Protein AF-A0A959I582-F1 (afdb_monomer_lite)

Foldseek 3Di:
DPPVVVVVVVVVVVVVVPDPPPPPPPPPPPPDDDPPAQDDPPDQAFCDPPDDDPRRRPVPQPSHDDDAQPDPDPDDPSHPVND

Structure (mmCIF, N/CA/C/O backbone):
data_AF-A0A959I582-F1
#
_entry.id   AF-A0A959I582-F1
#
loop_
_atom_site.group_PDB
_atom_site.id
_atom_site.type_symbol
_atom_site.label_atom_id
_atom_site.label_alt_id
_atom_site.label_comp_id
_atom_site.label_asym_id
_atom_site.label_entity_id
_atom_site.label_seq_id
_atom_site.pdbx_PDB_ins_code
_atom_site.Cartn_x
_atom_site.Cartn_y
_atom_site.Cartn_z
_atom_site.occupancy
_atom_site.B_iso_or_equiv
_atom_site.auth_seq_id
_atom_site.auth_comp_id
_atom_site.auth_asym_id
_atom_site.auth_atom_id
_atom_site.pdbx_PDB_model_num
ATOM 1 N N . MET A 1 1 ? -17.692 -20.541 -65.543 1.00 60.09 1 MET A N 1
ATOM 2 C CA . MET A 1 1 ? -18.530 -20.714 -64.328 1.00 60.09 1 MET A CA 1
ATOM 3 C C . MET A 1 1 ? -17.744 -20.700 -63.004 1.00 60.09 1 MET A C 1
ATOM 5 O O . MET A 1 1 ? -18.330 -20.986 -61.967 1.00 60.09 1 MET A O 1
ATOM 9 N N . ASN A 1 2 ? -16.461 -20.303 -62.986 1.00 55.78 2 ASN A N 1
ATOM 10 C CA . ASN A 1 2 ? -15.608 -20.438 -61.790 1.00 55.78 2 ASN A CA 1
ATOM 11 C C . ASN A 1 2 ? -15.328 -19.108 -61.064 1.00 55.78 2 ASN A C 1
ATOM 13 O O . ASN A 1 2 ? -14.868 -19.126 -59.930 1.00 55.78 2 ASN A O 1
ATOM 17 N N . HIS A 1 3 ? -15.667 -17.961 -61.665 1.00 61.75 3 HIS A N 1
ATOM 18 C CA . HIS A 1 3 ? -15.491 -16.643 -61.037 1.00 61.75 3 HIS A CA 1
ATOM 19 C C . HIS A 1 3 ? -16.639 -16.266 -60.086 1.00 61.75 3 HIS A C 1
ATOM 21 O O . HIS A 1 3 ? -16.405 -15.619 -59.072 1.00 61.75 3 HIS A O 1
ATOM 27 N N . ALA A 1 4 ? -17.859 -16.758 -60.334 1.00 60.81 4 ALA A N 1
ATOM 28 C CA . ALA A 1 4 ? -19.008 -16.518 -59.453 1.00 60.81 4 ALA A CA 1
ATOM 29 C C . ALA A 1 4 ? -18.917 -17.275 -58.109 1.00 60.81 4 ALA A C 1
ATOM 31 O O . ALA A 1 4 ? -19.515 -16.850 -57.127 1.00 60.81 4 ALA A O 1
ATOM 32 N N . LYS A 1 5 ? -18.134 -18.365 -58.035 1.00 54.88 5 LYS A N 1
ATOM 33 C CA . LYS A 1 5 ? -17.891 -19.112 -56.784 1.00 54.88 5 LYS A CA 1
ATOM 34 C C . LYS A 1 5 ? -16.840 -18.445 -55.882 1.00 54.88 5 LYS A C 1
ATOM 36 O O . LYS A 1 5 ? -16.931 -18.558 -54.666 1.00 54.88 5 LYS A O 1
ATOM 41 N N . GLN A 1 6 ? -15.877 -17.720 -56.460 1.00 57.78 6 GLN A N 1
ATOM 42 C CA . GLN A 1 6 ? -14.804 -17.042 -55.713 1.00 57.78 6 GLN A CA 1
ATOM 43 C C . GLN A 1 6 ? -15.312 -15.805 -54.949 1.00 57.78 6 GLN A C 1
ATOM 45 O O . GLN A 1 6 ? -14.874 -15.544 -53.833 1.00 57.78 6 GLN A O 1
ATOM 50 N N . LEU A 1 7 ? -16.298 -15.089 -55.502 1.00 56.47 7 LEU A N 1
ATOM 51 C CA . LEU A 1 7 ? -16.880 -13.893 -54.876 1.00 56.47 7 LEU A CA 1
ATOM 52 C C . LEU A 1 7 ? -17.725 -14.204 -53.627 1.00 56.47 7 LEU A C 1
ATOM 54 O O . LEU A 1 7 ? -17.740 -13.415 -52.688 1.00 56.47 7 LEU A O 1
ATOM 58 N N . ILE A 1 8 ? -18.363 -15.376 -53.571 1.00 57.53 8 ILE A N 1
ATOM 59 C CA . ILE A 1 8 ? -19.135 -15.818 -52.395 1.00 57.53 8 ILE A CA 1
ATOM 60 C C . ILE A 1 8 ? -18.192 -16.278 -51.264 1.00 57.53 8 ILE A C 1
ATOM 62 O O . ILE A 1 8 ? -18.476 -16.048 -50.091 1.00 57.53 8 ILE A O 1
ATOM 66 N N . SER A 1 9 ? -17.026 -16.844 -51.605 1.00 54.94 9 SER A N 1
ATOM 67 C CA . SER A 1 9 ? -16.008 -17.254 -50.625 1.00 54.94 9 SER A CA 1
ATOM 68 C C . SER A 1 9 ? -15.278 -16.069 -49.978 1.00 54.94 9 SER A C 1
ATOM 70 O O . SER A 1 9 ? -14.900 -16.157 -48.813 1.00 54.94 9 SER A O 1
ATOM 72 N N . LEU A 1 10 ? -15.079 -14.964 -50.708 1.00 58.38 10 LEU A N 1
ATOM 73 C CA . LEU A 1 10 ? -14.363 -13.786 -50.200 1.00 58.38 10 LEU A CA 1
ATOM 74 C C . LEU A 1 10 ? -15.271 -12.865 -49.358 1.00 58.38 10 LEU A C 1
ATOM 76 O O . LEU A 1 10 ? -14.806 -12.261 -48.394 1.00 58.38 10 LEU A O 1
ATOM 80 N N . ALA A 1 11 ? -16.578 -12.828 -49.654 1.00 58.03 11 ALA A N 1
ATOM 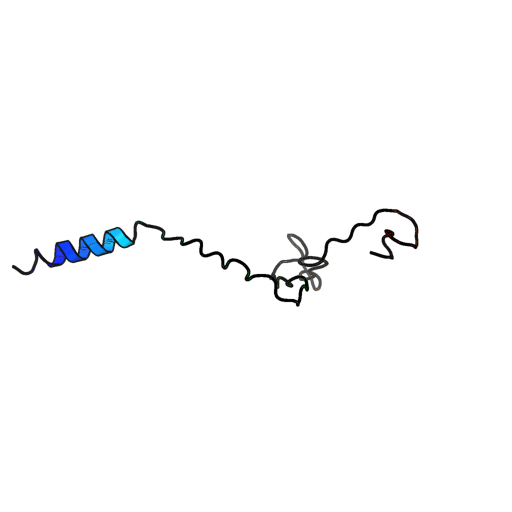81 C CA . ALA A 1 11 ? -17.569 -12.114 -48.844 1.00 58.03 11 ALA A CA 1
ATOM 82 C C . ALA A 1 11 ? -17.840 -12.794 -47.484 1.00 58.03 11 ALA A C 1
ATOM 84 O O . ALA A 1 11 ? -18.051 -12.106 -46.487 1.00 58.03 11 ALA A O 1
ATOM 85 N N . GLY A 1 12 ? -17.778 -14.131 -47.417 1.00 57.53 12 GLY A N 1
ATOM 86 C CA . GLY A 1 12 ? -17.944 -14.880 -46.164 1.00 57.53 12 GLY A CA 1
ATOM 87 C C . GLY A 1 12 ? -16.782 -14.714 -45.177 1.00 57.53 12 GLY A C 1
ATOM 88 O O . GLY A 1 12 ? -16.999 -14.735 -43.970 1.00 57.53 12 GLY A O 1
ATOM 89 N N . LEU A 1 13 ? -15.560 -14.487 -45.675 1.00 56.19 13 LEU A N 1
ATOM 90 C CA . LEU A 1 13 ? -14.375 -14.280 -44.834 1.00 56.19 13 LEU A CA 1
ATOM 91 C C . LEU A 1 13 ? -14.287 -12.841 -44.290 1.00 56.19 13 LEU A C 1
ATOM 93 O O . LEU A 1 13 ? -13.785 -12.629 -43.191 1.00 56.19 13 LEU A O 1
ATOM 97 N N . PHE A 1 14 ? -14.825 -11.853 -45.015 1.00 55.62 14 PHE A N 1
ATOM 98 C CA . PHE A 1 14 ? -14.837 -10.451 -44.578 1.00 55.62 14 PHE A CA 1
ATOM 99 C C . PHE A 1 14 ? -15.835 -10.188 -43.433 1.00 55.62 14 PHE A C 1
ATOM 101 O O . PHE A 1 14 ? -15.593 -9.329 -42.589 1.00 55.62 14 PHE A O 1
ATOM 108 N N . LEU A 1 15 ? -16.914 -10.977 -43.333 1.00 54.28 15 LEU A N 1
ATOM 109 C CA . LEU A 1 15 ? -17.894 -10.863 -42.242 1.00 54.28 15 LEU A CA 1
ATOM 110 C C . LEU A 1 15 ? -17.374 -11.396 -40.890 1.00 54.28 15 LEU A C 1
ATOM 112 O O . LEU A 1 15 ? -17.974 -11.118 -39.857 1.00 54.28 15 LEU A O 1
ATOM 116 N N . ILE A 1 16 ? -16.254 -12.131 -40.886 1.00 57.34 16 ILE A N 1
ATOM 117 C CA . ILE A 1 16 ? -15.615 -12.679 -39.676 1.00 57.34 16 ILE A CA 1
ATOM 118 C C . ILE A 1 16 ? -14.659 -11.652 -39.033 1.00 57.34 16 ILE A C 1
ATOM 120 O O . ILE A 1 16 ? -14.393 -11.731 -37.839 1.00 57.34 16 ILE A O 1
ATOM 124 N N . PHE A 1 17 ? -14.202 -10.635 -39.777 1.00 57.09 17 PHE A N 1
ATOM 125 C CA . PHE A 1 17 ? -13.289 -9.596 -39.270 1.00 57.09 17 PHE A CA 1
ATOM 126 C C . PHE A 1 17 ? -13.983 -8.372 -38.648 1.00 57.09 17 PHE A C 1
ATOM 128 O O . PHE A 1 17 ? -13.312 -7.564 -38.010 1.00 57.09 17 PHE A O 1
ATOM 135 N N . LEU A 1 18 ? -15.305 -8.214 -38.810 1.00 56.44 18 LEU A N 1
ATOM 136 C CA . LEU A 1 18 ? -16.054 -7.077 -38.247 1.00 56.44 18 LEU A CA 1
ATOM 137 C C . LEU A 1 18 ? -16.704 -7.371 -36.886 1.00 56.44 18 LEU A C 1
ATOM 139 O O . LEU A 1 18 ? -17.280 -6.475 -36.272 1.00 56.44 18 LEU A O 1
ATOM 143 N N . PHE A 1 19 ? -16.593 -8.606 -36.399 1.00 56.53 19 PHE A N 1
ATOM 144 C CA . PHE A 1 19 ? -16.869 -8.924 -35.008 1.00 56.53 19 PHE A CA 1
ATOM 145 C C . PHE A 1 19 ? -15.530 -8.936 -34.274 1.00 56.53 19 PHE A C 1
ATOM 147 O O . PHE A 1 19 ? -14.799 -9.921 -34.387 1.00 56.53 19 PHE A O 1
ATOM 154 N N . PRO A 1 20 ? -15.176 -7.886 -33.511 1.00 54.62 20 PRO A N 1
ATOM 155 C CA . PRO A 1 20 ? -14.253 -8.070 -32.407 1.00 54.62 20 PRO A CA 1
ATOM 156 C C . PRO A 1 20 ? -14.912 -9.077 -31.460 1.00 54.62 20 PRO A C 1
ATOM 158 O O . PRO A 1 20 ? -15.696 -8.729 -30.581 1.00 54.62 20 PRO A O 1
ATOM 161 N N . HIS A 1 21 ? -14.635 -10.356 -31.700 1.00 55.28 21 HIS A N 1
ATOM 162 C CA . HIS A 1 21 ? -14.912 -11.457 -30.800 1.00 55.28 21 HIS A CA 1
ATOM 163 C C . HIS A 1 21 ? -13.946 -11.323 -29.622 1.00 55.28 21 HIS A C 1
ATOM 165 O O . HIS A 1 21 ? -13.012 -12.102 -29.460 1.00 55.28 21 HIS A O 1
ATOM 171 N N . CYS A 1 22 ? -14.154 -10.283 -28.815 1.00 42.34 22 CYS A N 1
ATOM 172 C CA . CYS A 1 22 ? -13.701 -10.284 -27.442 1.00 42.34 22 CYS A CA 1
ATOM 173 C C . CYS A 1 22 ? -14.711 -11.151 -26.693 1.00 42.34 22 CYS A C 1
ATOM 175 O O . CYS A 1 22 ? -15.679 -10.666 -26.110 1.00 42.34 22 CYS A O 1
ATOM 177 N N . SER A 1 23 ? -14.533 -12.466 -26.817 1.00 45.00 23 SER A N 1
ATOM 178 C CA . SER A 1 23 ? -14.968 -13.358 -25.759 1.00 45.00 23 SER A CA 1
ATOM 179 C C . SER A 1 23 ? -14.195 -12.923 -24.530 1.00 45.00 23 SER A C 1
ATOM 181 O O . SER A 1 23 ? -13.015 -13.236 -24.391 1.00 45.00 23 SER A O 1
ATOM 183 N N . ASP A 1 24 ? -14.852 -12.149 -23.675 1.00 53.12 24 ASP A N 1
ATOM 184 C CA . ASP A 1 24 ? -14.471 -12.026 -22.281 1.00 53.12 24 ASP A CA 1
ATOM 185 C C . ASP A 1 24 ? -14.694 -13.403 -21.640 1.00 53.12 24 ASP A C 1
ATOM 187 O O . ASP A 1 24 ? -15.683 -13.667 -20.966 1.00 53.12 24 ASP A O 1
ATOM 191 N N . SER A 1 25 ? -13.805 -14.344 -21.958 1.00 55.94 25 SER A N 1
ATOM 192 C CA . SER A 1 25 ? -13.503 -15.460 -21.084 1.00 55.94 25 SER A CA 1
ATOM 193 C C . SER A 1 25 ? -12.380 -14.980 -20.181 1.00 55.94 25 SER A C 1
ATOM 195 O O . SER A 1 25 ? -11.251 -15.468 -20.255 1.00 55.94 25 SER A O 1
ATOM 197 N N . THR A 1 26 ? -12.679 -13.986 -19.345 1.00 58.41 26 THR A N 1
ATOM 198 C CA . THR A 1 26 ? -12.036 -13.928 -18.039 1.00 58.41 26 THR A CA 1
ATOM 199 C C . THR A 1 26 ? -12.101 -15.352 -17.486 1.00 58.41 26 THR A C 1
ATOM 201 O O . THR A 1 26 ? -13.197 -15.915 -17.386 1.00 58.41 26 THR A O 1
ATOM 204 N N . PRO A 1 27 ? -10.958 -16.005 -17.211 1.00 62.56 27 PRO A N 1
ATOM 205 C CA . PRO A 1 27 ? -10.976 -17.238 -16.453 1.00 62.56 27 PRO A CA 1
ATOM 206 C C . PRO A 1 27 ? -11.677 -16.894 -15.143 1.00 62.56 27 PRO A C 1
ATOM 208 O O . PRO A 1 27 ? -11.160 -16.103 -14.353 1.00 62.56 27 PRO A O 1
ATOM 211 N N . MET A 1 28 ? -12.898 -17.393 -14.952 1.00 59.41 28 MET A N 1
ATOM 212 C CA . MET A 1 28 ? -13.528 -17.306 -13.648 1.00 59.41 28 MET A CA 1
ATOM 213 C C . MET A 1 28 ? -12.594 -18.044 -12.692 1.00 59.41 28 MET A C 1
ATOM 215 O O . MET A 1 28 ? -12.259 -19.195 -12.982 1.00 59.41 28 MET A O 1
ATOM 219 N N . PRO A 1 29 ? -12.119 -17.408 -11.611 1.00 65.25 29 PRO A N 1
ATOM 220 C CA . PRO A 1 29 ? -11.313 -18.114 -10.636 1.00 65.25 29 PRO A CA 1
ATOM 221 C C . PRO A 1 29 ? -12.126 -19.308 -10.135 1.00 65.25 29 PRO A C 1
ATOM 223 O O . PRO A 1 29 ? -13.271 -19.165 -9.696 1.00 65.25 29 PRO A O 1
ATOM 226 N N . GLU A 1 30 ? -11.546 -20.491 -10.314 1.00 62.38 30 GLU A N 1
ATOM 227 C CA . GLU A 1 30 ? -12.117 -21.771 -9.924 1.00 62.38 30 GLU A CA 1
ATOM 228 C C . GLU A 1 30 ? -12.503 -21.759 -8.432 1.00 62.38 30 GLU A C 1
ATOM 230 O O . GLU A 1 30 ? -11.871 -21.061 -7.630 1.00 62.38 30 GLU A O 1
ATOM 235 N N . PRO A 1 31 ? -13.567 -22.491 -8.044 1.00 63.50 31 PRO A N 1
ATOM 236 C CA . PRO A 1 31 ? -14.071 -22.510 -6.677 1.00 63.50 31 PRO A CA 1
ATOM 237 C C . PRO A 1 31 ? -12.967 -22.888 -5.688 1.00 63.50 31 PRO A C 1
ATOM 239 O O . PRO A 1 31 ? -12.285 -23.896 -5.850 1.00 63.50 31 PRO A O 1
ATOM 242 N N . MET A 1 32 ? -12.843 -22.036 -4.670 1.00 52.28 32 MET A N 1
ATOM 243 C CA . MET A 1 32 ? -11.834 -22.026 -3.612 1.00 52.28 32 MET A CA 1
ATOM 244 C C . MET A 1 32 ? -11.529 -23.429 -3.069 1.00 52.28 32 MET A C 1
ATOM 246 O O . MET A 1 32 ? -12.251 -23.957 -2.223 1.00 52.28 32 MET A O 1
ATOM 250 N N . GLY A 1 33 ? -10.438 -24.011 -3.567 1.00 59.16 33 GLY A N 1
ATOM 251 C CA . GLY A 1 33 ? -9.717 -25.094 -2.914 1.00 59.16 33 GLY A CA 1
ATOM 252 C C . GLY A 1 33 ? -8.899 -24.545 -1.745 1.00 59.16 33 GLY A C 1
ATOM 253 O O . GLY A 1 33 ? -8.486 -23.388 -1.748 1.00 59.16 33 GLY A O 1
ATOM 254 N N . GLU A 1 34 ? -8.709 -25.381 -0.736 1.00 65.62 34 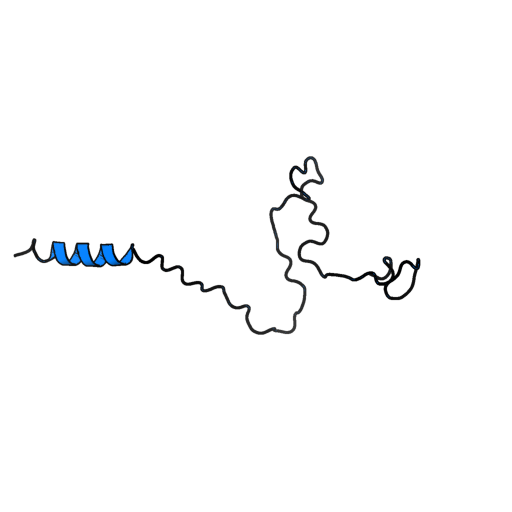GLU A N 1
ATOM 255 C CA . GLU A 1 34 ? -8.204 -25.087 0.608 1.00 65.62 34 GLU A CA 1
ATOM 256 C C . GLU A 1 34 ? -6.704 -24.726 0.668 1.00 65.62 34 GLU A C 1
ATOM 258 O O . GLU A 1 34 ? -5.930 -25.359 1.369 1.00 65.62 34 GLU A O 1
ATOM 263 N N . ASP A 1 35 ? -6.295 -23.680 -0.051 1.00 62.34 35 ASP A N 1
ATOM 264 C CA . ASP A 1 35 ? -4.961 -23.068 -0.002 1.00 62.34 35 ASP A CA 1
ATOM 265 C C . ASP A 1 35 ? -5.082 -21.531 -0.153 1.00 62.34 35 ASP A C 1
ATOM 267 O O . ASP A 1 35 ? -4.519 -20.906 -1.051 1.00 62.34 35 ASP A O 1
ATOM 271 N N . ASP A 1 36 ? -5.858 -20.903 0.739 1.00 66.38 36 ASP A N 1
ATOM 272 C CA . ASP A 1 36 ? -6.184 -19.463 0.779 1.00 66.38 36 ASP A CA 1
ATOM 273 C C . ASP A 1 36 ? -4.990 -18.583 1.224 1.00 66.38 36 ASP A C 1
ATOM 275 O O . ASP A 1 36 ? -4.977 -17.948 2.287 1.00 66.38 36 ASP A O 1
ATOM 279 N N . LYS A 1 37 ? -3.910 -18.574 0.435 1.00 65.31 37 LYS A N 1
ATOM 280 C CA . LYS A 1 37 ? -2.859 -17.551 0.540 1.00 65.31 37 LYS A CA 1
ATOM 281 C C . LYS A 1 37 ? -3.118 -16.469 -0.508 1.00 65.31 37 LYS A C 1
ATOM 283 O O . LYS A 1 37 ? -3.442 -16.813 -1.642 1.00 65.31 37 LYS A O 1
ATOM 288 N N . PRO A 1 38 ? -2.933 -15.176 -0.169 1.00 67.31 38 PRO A N 1
ATOM 289 C CA . PRO A 1 38 ? -3.033 -14.099 -1.147 1.00 67.31 38 PRO A CA 1
ATOM 290 C C . PRO A 1 38 ? -2.175 -14.440 -2.363 1.00 67.31 38 PRO A C 1
ATOM 292 O O . PRO A 1 38 ? -0.979 -14.715 -2.216 1.00 67.31 38 PRO A O 1
ATOM 295 N N . VAL A 1 39 ? -2.796 -14.469 -3.542 1.00 67.81 39 VAL A N 1
ATOM 296 C CA . VAL A 1 39 ? -2.096 -14.709 -4.802 1.00 67.81 39 VAL A CA 1
ATOM 297 C C . VAL A 1 39 ? -1.125 -13.552 -4.993 1.00 67.81 39 VAL A C 1
ATOM 299 O O . VAL A 1 39 ? -1.537 -12.410 -5.193 1.00 67.81 39 VAL A O 1
ATOM 302 N N . GLN A 1 40 ? 0.172 -13.834 -4.871 1.00 61.34 40 GLN A N 1
ATOM 303 C CA . GLN A 1 40 ? 1.197 -12.821 -5.079 1.00 61.34 40 GLN A CA 1
ATOM 304 C C . GLN A 1 40 ? 1.206 -12.457 -6.561 1.00 61.34 40 GLN A C 1
ATOM 306 O O . GLN A 1 40 ? 1.627 -13.252 -7.401 1.00 61.34 40 GLN A O 1
ATOM 311 N N . VAL A 1 41 ? 0.711 -11.265 -6.883 1.00 63.81 41 VAL A N 1
ATOM 312 C CA . VAL A 1 41 ? 0.789 -10.733 -8.240 1.00 63.81 41 VAL A CA 1
ATOM 313 C C . VAL A 1 41 ? 2.239 -10.311 -8.470 1.00 63.81 41 VAL A C 1
ATOM 315 O O . VAL A 1 41 ? 2.728 -9.368 -7.848 1.00 63.81 41 VAL A O 1
ATOM 318 N N . VAL A 1 42 ? 2.955 -11.057 -9.310 1.00 66.81 42 VAL A N 1
ATOM 319 C CA . VAL A 1 42 ? 4.293 -10.669 -9.767 1.00 66.81 42 VAL A 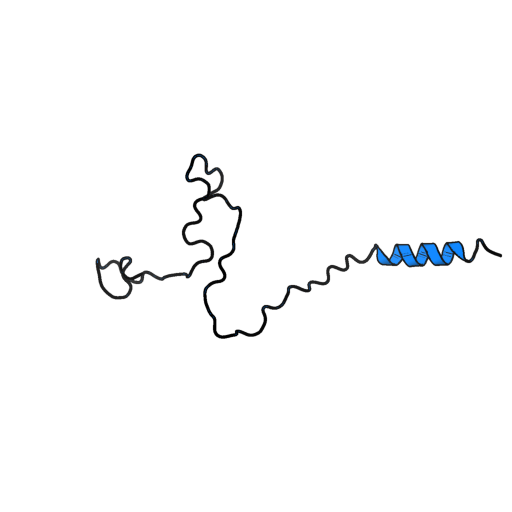CA 1
ATOM 320 C C . VAL A 1 42 ? 4.093 -9.585 -10.823 1.00 66.81 42 VAL A C 1
ATOM 322 O O . VAL A 1 42 ? 3.784 -9.888 -11.972 1.00 66.81 42 VAL A O 1
ATOM 325 N N . GLU A 1 43 ? 4.188 -8.322 -10.411 1.00 68.19 43 GLU A N 1
ATOM 326 C CA . GLU A 1 43 ? 4.072 -7.165 -11.304 1.00 68.19 43 GLU A CA 1
ATOM 327 C C . GLU A 1 43 ? 5.425 -6.473 -11.480 1.00 68.19 43 GLU A C 1
ATOM 329 O O . GLU A 1 43 ? 6.078 -6.114 -10.497 1.00 68.19 43 GLU A O 1
ATOM 334 N N . ASP A 1 44 ? 5.796 -6.197 -12.733 1.00 76.88 44 ASP A N 1
ATOM 335 C CA . ASP A 1 44 ? 6.962 -5.384 -13.105 1.00 76.88 44 ASP A CA 1
ATOM 336 C C . ASP A 1 44 ? 6.665 -3.881 -12.916 1.00 76.88 44 ASP A C 1
ATOM 338 O O . ASP A 1 44 ? 6.710 -3.077 -13.851 1.00 76.88 44 ASP A O 1
ATOM 342 N N . ALA A 1 45 ? 6.289 -3.493 -1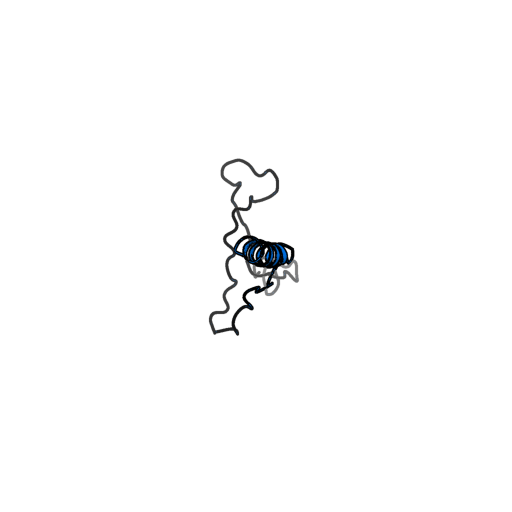1.696 1.00 85.00 45 ALA A N 1
ATOM 343 C CA . ALA A 1 45 ? 5.927 -2.126 -11.339 1.00 85.00 45 ALA A CA 1
ATOM 344 C C . ALA A 1 45 ? 6.975 -1.488 -10.419 1.00 85.00 45 ALA A C 1
ATOM 346 O O . ALA A 1 45 ? 7.342 -2.049 -9.383 1.00 85.00 45 ALA A O 1
ATOM 347 N N . LEU A 1 46 ? 7.380 -0.258 -10.753 1.00 92.50 46 LEU A N 1
ATOM 348 C CA . LEU A 1 46 ? 8.223 0.567 -9.887 1.00 92.50 46 LEU A CA 1
ATOM 349 C C . LEU A 1 46 ? 7.569 0.786 -8.513 1.00 92.50 46 LEU A C 1
ATOM 351 O O . LEU A 1 46 ? 6.348 0.733 -8.357 1.00 92.50 46 LEU A O 1
ATOM 355 N N . ALA A 1 47 ? 8.379 1.089 -7.500 1.00 92.00 47 ALA A N 1
ATOM 356 C CA . ALA A 1 47 ? 7.931 1.389 -6.144 1.00 92.00 47 ALA A CA 1
ATOM 357 C C . ALA A 1 47 ? 6.874 2.504 -6.131 1.00 92.00 47 ALA A C 1
ATOM 359 O O . ALA A 1 47 ? 5.850 2.373 -5.461 1.00 92.00 47 ALA A O 1
ATOM 360 N N . PHE A 1 48 ? 7.111 3.549 -6.924 1.00 89.38 48 PHE A N 1
ATOM 361 C CA . PHE A 1 48 ? 6.224 4.676 -7.204 1.00 89.38 48 PHE A CA 1
ATOM 362 C C . PHE A 1 48 ? 6.601 5.293 -8.571 1.00 89.38 48 PHE A C 1
ATOM 364 O O . PHE A 1 48 ? 7.684 5.002 -9.093 1.00 89.38 48 PHE A O 1
ATOM 371 N N . PRO A 1 49 ? 5.749 6.140 -9.183 1.00 92.12 49 PRO A N 1
ATOM 372 C CA . PRO A 1 49 ? 6.070 6.801 -10.448 1.00 92.12 49 PRO A CA 1
ATOM 373 C C . PRO A 1 49 ? 7.376 7.602 -10.366 1.00 92.12 49 PRO A C 1
ATOM 375 O O . PRO A 1 49 ? 7.519 8.478 -9.517 1.00 92.12 49 PRO A O 1
ATOM 378 N N . GLY A 1 50 ? 8.323 7.301 -11.254 1.00 93.31 50 GLY A N 1
ATOM 379 C CA . GLY A 1 50 ? 9.630 7.964 -11.289 1.00 93.31 50 GLY A CA 1
ATOM 380 C C . GLY A 1 50 ? 10.665 7.423 -10.297 1.00 93.31 50 GLY A C 1
ATOM 381 O O . GLY A 1 50 ? 11.699 8.057 -10.124 1.00 93.31 50 GLY A O 1
ATOM 382 N N . ALA A 1 51 ? 10.424 6.277 -9.649 1.00 95.06 51 ALA A N 1
ATOM 383 C CA . ALA A 1 51 ? 11.427 5.667 -8.780 1.00 95.06 51 ALA A CA 1
ATOM 384 C C . ALA A 1 51 ? 12.712 5.309 -9.553 1.00 95.06 51 ALA A C 1
ATOM 386 O O . ALA A 1 51 ? 12.671 4.708 -10.629 1.00 95.06 51 ALA A O 1
ATOM 387 N N . GLU A 1 52 ? 13.859 5.644 -8.967 1.00 95.19 52 GLU A N 1
ATOM 388 C CA . GLU A 1 52 ? 15.191 5.427 -9.533 1.00 95.19 52 GLU A CA 1
ATOM 389 C C . GLU A 1 52 ? 16.158 4.807 -8.509 1.00 95.19 52 GLU A C 1
ATOM 391 O O . GLU A 1 52 ? 15.843 4.653 -7.326 1.00 95.19 52 GLU A O 1
ATOM 396 N N . GLY A 1 53 ? 17.349 4.414 -8.969 1.00 95.75 53 GLY A N 1
ATOM 397 C CA . GLY A 1 53 ? 18.366 3.769 -8.136 1.00 95.75 53 GLY A CA 1
ATOM 398 C C . GLY A 1 53 ? 18.065 2.303 -7.797 1.00 95.75 53 GLY A C 1
ATOM 399 O O . GLY A 1 53 ? 17.237 1.650 -8.430 1.00 95.75 53 GLY A O 1
ATOM 400 N N . PHE A 1 54 ? 18.772 1.766 -6.797 1.00 95.12 54 PHE A N 1
ATOM 401 C CA . PHE A 1 54 ? 18.728 0.337 -6.443 1.00 95.12 54 PHE A CA 1
ATOM 402 C C . PHE A 1 54 ? 17.434 -0.111 -5.750 1.00 95.12 54 PHE A C 1
ATOM 404 O O . PHE A 1 54 ? 17.156 -1.303 -5.698 1.00 95.12 54 PHE A O 1
ATOM 411 N N . GLY A 1 55 ? 16.648 0.823 -5.208 1.00 93.19 55 GLY A N 1
ATOM 412 C CA . GLY A 1 55 ? 15.384 0.529 -4.523 1.00 93.19 55 GLY A CA 1
ATOM 413 C C . GLY A 1 55 ? 14.142 0.662 -5.404 1.00 93.19 55 GLY A C 1
ATOM 414 O O . GLY A 1 55 ? 13.030 0.508 -4.905 1.00 93.19 55 GLY A O 1
ATOM 415 N N . LYS A 1 56 ? 14.303 0.983 -6.693 1.00 95.12 56 LYS A N 1
ATOM 416 C CA . LYS A 1 56 ? 13.188 1.345 -7.579 1.00 95.12 56 LYS A CA 1
ATOM 417 C C . LYS A 1 56 ? 12.156 0.230 -7.771 1.00 95.12 56 LYS A C 1
ATOM 419 O O . LYS A 1 56 ? 11.010 0.537 -8.066 1.00 95.12 56 LYS A O 1
ATOM 424 N N . ASP A 1 57 ? 12.552 -1.025 -7.572 1.00 93.25 57 ASP A N 1
ATOM 425 C CA . ASP A 1 57 ? 11.711 -2.211 -7.774 1.00 93.25 57 ASP A CA 1
ATOM 426 C C . ASP A 1 57 ? 11.082 -2.716 -6.455 1.00 93.25 57 ASP A C 1
ATOM 428 O O . ASP A 1 57 ? 10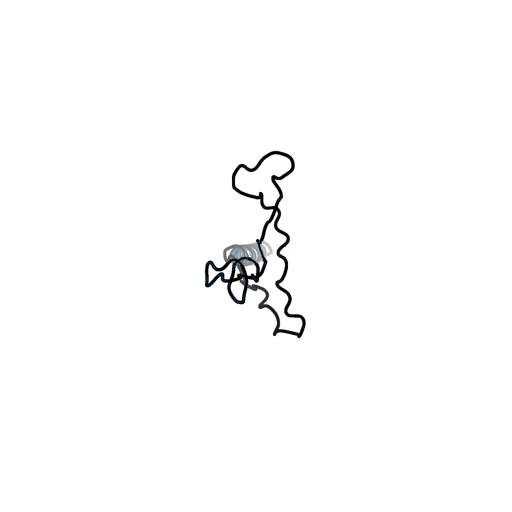.511 -3.803 -6.398 1.00 93.25 57 ASP A O 1
ATOM 432 N N . ALA A 1 58 ? 11.179 -1.950 -5.359 1.00 91.50 58 ALA A N 1
ATOM 433 C CA . ALA A 1 58 ? 10.566 -2.322 -4.085 1.00 91.50 58 ALA A CA 1
ATOM 434 C C . ALA A 1 58 ? 9.029 -2.355 -4.190 1.00 91.50 58 ALA A C 1
ATOM 436 O O . ALA A 1 58 ? 8.386 -1.340 -4.462 1.00 91.50 58 ALA A O 1
ATOM 437 N N . THR A 1 59 ? 8.424 -3.514 -3.920 1.00 90.12 59 THR A N 1
ATOM 438 C CA . THR A 1 59 ? 6.970 -3.716 -4.041 1.00 90.12 59 THR A CA 1
ATOM 439 C C . THR A 1 59 ? 6.179 -3.312 -2.799 1.00 90.12 59 THR A C 1
ATOM 441 O O . THR A 1 59 ? 5.001 -2.958 -2.897 1.00 90.12 59 THR A O 1
ATOM 444 N N . GLY A 1 60 ? 6.813 -3.334 -1.625 1.00 90.31 60 GLY A N 1
ATOM 445 C CA . GLY A 1 60 ? 6.133 -3.095 -0.353 1.00 90.31 60 GLY A CA 1
ATOM 446 C C . GLY A 1 60 ? 5.021 -4.121 -0.106 1.00 90.31 60 GLY A C 1
ATOM 447 O O . GLY A 1 60 ? 5.205 -5.311 -0.335 1.00 90.31 60 GLY A O 1
ATOM 448 N N . GLY A 1 61 ? 3.858 -3.659 0.361 1.00 90.19 61 GLY A N 1
ATOM 449 C CA . GLY A 1 61 ? 2.690 -4.506 0.645 1.00 90.19 61 GLY A CA 1
ATOM 450 C C . GLY A 1 61 ? 1.761 -4.779 -0.548 1.00 90.19 61 GLY A C 1
ATOM 451 O O . GLY A 1 61 ? 0.633 -5.224 -0.333 1.00 90.19 61 GLY A O 1
ATOM 452 N N . ARG A 1 62 ? 2.168 -4.474 -1.792 1.00 90.19 62 ARG A N 1
ATOM 453 C CA . ARG A 1 62 ? 1.329 -4.708 -2.985 1.00 90.19 62 ARG A CA 1
ATOM 454 C C . ARG A 1 62 ? 0.998 -6.198 -3.144 1.00 90.19 62 ARG A C 1
ATOM 456 O O . ARG A 1 62 ? 1.868 -7.044 -2.979 1.00 90.19 62 ARG A O 1
ATOM 463 N N . GLY A 1 63 ? -0.267 -6.515 -3.434 1.00 86.38 63 GLY A N 1
ATOM 464 C CA . GLY A 1 63 ? -0.769 -7.897 -3.527 1.00 86.38 63 GLY A CA 1
ATOM 465 C C . GLY A 1 63 ? -0.896 -8.640 -2.185 1.00 86.38 63 GLY A C 1
ATOM 466 O O . GLY A 1 63 ? -1.260 -9.813 -2.167 1.00 86.38 63 GLY A O 1
ATOM 467 N N . GLY A 1 64 ? -0.590 -7.984 -1.061 1.00 88.88 64 GLY A N 1
ATOM 468 C CA . GLY A 1 64 ? -0.683 -8.557 0.281 1.00 88.88 64 GLY A CA 1
ATOM 469 C C . GLY A 1 64 ? -2.065 -8.421 0.929 1.00 88.88 64 GLY A C 1
ATOM 470 O O . GLY A 1 64 ? -3.055 -8.056 0.297 1.00 88.88 64 GLY A O 1
ATOM 471 N N . LYS A 1 65 ? -2.128 -8.706 2.236 1.00 91.12 65 LYS A N 1
ATOM 472 C CA . LYS A 1 65 ? -3.339 -8.513 3.049 1.00 91.12 65 LYS A CA 1
ATOM 473 C C . LYS A 1 65 ? -3.446 -7.062 3.513 1.00 91.12 65 LYS A C 1
ATOM 475 O O . LYS A 1 65 ? -2.445 -6.451 3.878 1.00 91.12 65 LYS A O 1
ATOM 480 N N . VAL A 1 66 ? -4.668 -6.540 3.566 1.00 92.12 66 VAL A N 1
ATOM 481 C CA . VAL A 1 66 ? -4.955 -5.272 4.249 1.00 92.12 66 VAL A CA 1
ATOM 482 C C . VAL A 1 66 ? -5.033 -5.545 5.746 1.00 92.12 66 VAL A C 1
ATOM 484 O O . VAL A 1 66 ? -5.830 -6.378 6.177 1.00 92.12 66 VAL A O 1
ATOM 487 N N . ILE A 1 67 ? -4.217 -4.845 6.532 1.00 94.31 67 ILE A N 1
ATOM 488 C CA . ILE A 1 67 ? -4.190 -4.990 7.988 1.00 94.31 67 ILE A CA 1
ATOM 489 C C . ILE A 1 67 ? -4.576 -3.660 8.628 1.00 94.31 67 ILE A C 1
ATOM 491 O O . ILE A 1 67 ? -3.984 -2.620 8.343 1.00 94.31 67 ILE A O 1
ATOM 495 N N . TYR A 1 68 ? -5.607 -3.692 9.470 1.00 96.69 68 TYR A N 1
ATOM 496 C CA . TYR A 1 68 ? -6.163 -2.498 10.095 1.00 96.69 68 TYR A CA 1
ATOM 497 C C . TYR A 1 68 ? -5.496 -2.221 11.435 1.00 96.69 68 TYR A C 1
ATOM 499 O O . TYR A 1 68 ? -5.584 -3.019 12.368 1.00 96.69 68 TYR A O 1
ATOM 507 N N . VAL A 1 69 ? -4.919 -1.030 11.554 1.00 97.50 69 VAL A N 1
ATOM 508 C CA . VAL A 1 69 ? -4.526 -0.462 12.842 1.00 97.50 69 VAL A CA 1
ATOM 509 C C . VAL A 1 69 ? -5.726 0.281 13.410 1.00 97.50 69 VAL A C 1
ATOM 511 O O . VAL A 1 69 ? -6.188 1.263 12.832 1.00 97.50 69 VAL A O 1
ATOM 514 N N . THR A 1 70 ? -6.256 -0.205 14.526 1.00 98.19 70 THR A N 1
ATOM 515 C CA . THR A 1 70 ? -7.471 0.336 15.153 1.00 98.19 70 THR A CA 1
ATOM 516 C C . THR A 1 70 ? -7.171 1.209 16.367 1.00 98.19 70 THR A C 1
ATOM 518 O O . THR A 1 70 ? -8.070 1.882 16.868 1.00 98.19 70 THR A O 1
ATOM 521 N N . ASN A 1 71 ? -5.926 1.224 16.852 1.00 97.62 71 ASN A N 1
ATOM 522 C CA . ASN A 1 71 ? -5.501 2.075 17.960 1.00 97.62 71 ASN A CA 1
ATOM 523 C C . ASN A 1 71 ? -4.016 2.478 17.873 1.00 97.62 71 ASN A C 1
ATOM 525 O O . ASN A 1 71 ? -3.237 1.891 17.127 1.00 97.62 71 ASN A O 1
ATOM 529 N N . LEU A 1 72 ? -3.637 3.495 18.658 1.00 98.00 72 LEU A N 1
ATOM 530 C CA . LEU A 1 72 ? -2.285 4.078 18.699 1.00 98.00 72 LEU A CA 1
ATOM 531 C C . LEU A 1 72 ? -1.458 3.636 19.921 1.00 98.00 72 LEU A C 1
ATOM 533 O O . LEU A 1 72 ? -0.438 4.253 20.224 1.00 98.00 72 LEU A O 1
ATOM 537 N N . ASN A 1 73 ? -1.896 2.609 20.656 1.00 98.12 73 ASN A N 1
ATOM 538 C CA . ASN A 1 73 ? -1.115 2.085 21.777 1.00 98.12 73 ASN A CA 1
ATOM 539 C C . ASN A 1 73 ? 0.194 1.471 21.246 1.00 98.12 73 ASN A C 1
ATOM 541 O O . ASN A 1 73 ? 0.211 0.908 20.156 1.00 98.12 73 ASN A O 1
ATOM 545 N N . ASP A 1 74 ? 1.288 1.525 22.011 1.00 97.75 74 ASP A N 1
ATOM 546 C CA . ASP A 1 74 ? 2.575 0.944 21.575 1.00 97.75 74 ASP A CA 1
ATOM 547 C C . ASP A 1 74 ? 2.513 -0.591 21.403 1.00 97.75 74 ASP A C 1
ATOM 549 O O . ASP A 1 74 ? 3.212 -1.175 20.569 1.00 97.75 74 ASP A O 1
ATOM 553 N N . ALA A 1 75 ? 1.636 -1.253 22.163 1.00 98.00 75 ALA A N 1
ATOM 554 C CA . ALA A 1 75 ? 1.443 -2.698 22.146 1.00 98.00 75 ALA A CA 1
ATOM 555 C C . ALA A 1 75 ? -0.027 -3.087 22.385 1.00 98.00 75 ALA A C 1
ATOM 557 O O . ALA A 1 75 ? -0.837 -2.283 22.849 1.00 98.00 75 ALA A O 1
ATOM 558 N N . GLY A 1 76 ? -0.343 -4.352 22.099 1.00 97.62 76 GLY A N 1
ATOM 559 C CA . GLY A 1 76 ? -1.670 -4.946 22.275 1.00 97.62 76 GLY A CA 1
ATOM 560 C C . GLY A 1 76 ? -2.440 -5.129 20.959 1.00 97.62 76 GLY A C 1
ATOM 561 O O . GLY A 1 76 ? -2.013 -4.634 19.917 1.00 97.62 76 GLY A O 1
ATOM 562 N N . PRO A 1 77 ? -3.566 -5.865 20.979 1.00 98.06 77 PRO A N 1
ATOM 563 C CA . PRO A 1 77 ? -4.373 -6.108 19.785 1.00 98.06 77 PRO A CA 1
ATOM 564 C C . PRO A 1 77 ? -4.792 -4.806 19.089 1.00 98.06 77 PRO A C 1
ATOM 566 O O . PRO A 1 77 ? -5.224 -3.855 19.741 1.00 98.06 77 PRO A O 1
ATOM 569 N N . GLY A 1 78 ? -4.675 -4.766 17.760 1.00 96.94 78 GLY A N 1
ATOM 570 C CA . GLY A 1 78 ? -5.055 -3.609 16.942 1.00 96.94 78 GLY A CA 1
ATOM 571 C C . GLY A 1 78 ? -4.052 -2.449 16.927 1.00 96.94 78 GLY A C 1
ATOM 572 O O . GLY A 1 78 ? -4.339 -1.432 16.292 1.00 96.94 78 GLY A O 1
ATOM 573 N N . SER A 1 79 ? -2.904 -2.573 17.603 1.00 98.25 79 SER A N 1
ATOM 574 C CA . SER A 1 79 ? -1.807 -1.611 17.468 1.00 98.25 79 SER A CA 1
ATOM 575 C C . SER A 1 79 ? -1.022 -1.826 16.172 1.00 98.25 79 SER A C 1
ATOM 577 O O . SER A 1 79 ? -1.028 -2.918 15.607 1.00 98.25 79 SER A O 1
ATOM 579 N N . PHE A 1 80 ? -0.269 -0.810 15.737 1.00 97.69 80 PHE A N 1
ATOM 580 C CA . PHE A 1 80 ? 0.628 -0.922 14.577 1.00 97.69 80 PHE A CA 1
ATOM 581 C C . PHE A 1 80 ? 1.681 -2.030 14.736 1.00 97.69 80 PHE A C 1
ATOM 583 O O . PHE A 1 80 ? 2.074 -2.645 13.757 1.00 97.69 80 PHE A O 1
ATOM 590 N N . ARG A 1 81 ? 2.120 -2.320 15.968 1.00 97.19 81 ARG A N 1
ATOM 591 C CA . ARG A 1 81 ? 3.101 -3.381 16.248 1.00 97.19 81 ARG A CA 1
ATOM 592 C C . ARG A 1 81 ? 2.515 -4.791 16.112 1.00 97.19 81 ARG A C 1
ATOM 594 O O . ARG A 1 81 ? 3.266 -5.728 15.866 1.00 97.19 81 ARG A O 1
ATOM 601 N N . ALA A 1 82 ? 1.215 -4.943 16.359 1.00 96.38 82 ALA A N 1
ATOM 602 C CA . ALA A 1 82 ? 0.509 -6.221 16.267 1.00 96.38 82 ALA A CA 1
ATOM 603 C C . ALA A 1 82 ? -0.101 -6.478 14.878 1.00 96.38 82 ALA A C 1
ATOM 605 O O . ALA A 1 82 ? -0.609 -7.577 14.648 1.00 96.38 82 ALA A O 1
ATOM 606 N N . ALA A 1 83 ? -0.104 -5.459 14.013 1.00 92.31 83 ALA A N 1
ATOM 607 C CA . ALA A 1 83 ? -0.520 -5.548 12.620 1.00 92.31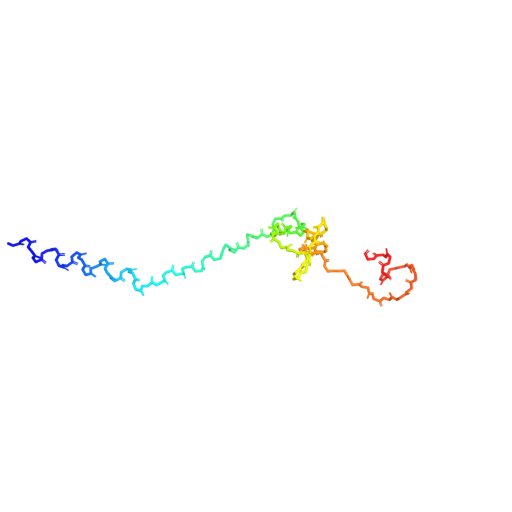 83 ALA A CA 1
ATOM 608 C C . ALA A 1 83 ? 0.510 -6.318 11.779 1.00 92.31 83 ALA A C 1
ATOM 610 O O . ALA A 1 83 ? 1.719 -6.261 12.094 1.00 92.31 83 ALA A O 1
#

Secondary structure (DSSP, 8-state):
--HHHHHHHHHHHHTTSSS--------PPPP--S------------SSTT--STTTT--TTTTS---------SSSTTSTTT-

Sequence (83 aa):
MNHAKQLISLAGLFLIFLFPHCSDSTPMPEPMGEDDKPVQVVEDALAFPGAEGFGKDATGGRGGKVIYVTNLNDAGPGSFRAA

Radius of gyration: 27.09 Å; chains: 1; bounding box: 38×33×87 Å

pLDDT: mean 75.63, std 18.06, range [42.34, 98.25]